Protein AF-A0A239AAL6-F1 (afdb_monomer)

Radius of gyration: 24.99 Å; Cα contacts (8 Å, |Δi|>4): 46; chains: 1; bounding box: 67×33×63 Å

Organism: NCBI:txid1411120

Sequence (116 aa):
MQTATTKATTATVAQHLPAYTGPLGRFLQRQEEVKQAAQQAETLRAMRANIMAVMNDAYLFSEVELLRANDSVYQCECVAQLQRWFRNVYRVYQEREASLRMGFADGSYVHIPVQA

Solvent-accessible surface area (backbone atoms only — not comparable to full-atom values): 6952 Å² total; per-residue (Å²): 138,83,84,78,77,74,73,67,63,60,61,60,50,62,75,61,42,91,77,41,85,50,76,67,34,56,50,52,50,52,51,50,52,52,50,51,52,51,52,50,53,50,50,51,51,53,52,44,51,54,43,50,59,66,49,65,40,70,93,80,32,53,70,70,56,43,55,59,46,48,61,56,52,71,68,54,90,45,66,72,59,51,52,51,50,38,54,51,52,52,50,51,50,54,54,49,53,51,51,50,54,49,23,60,74,72,70,70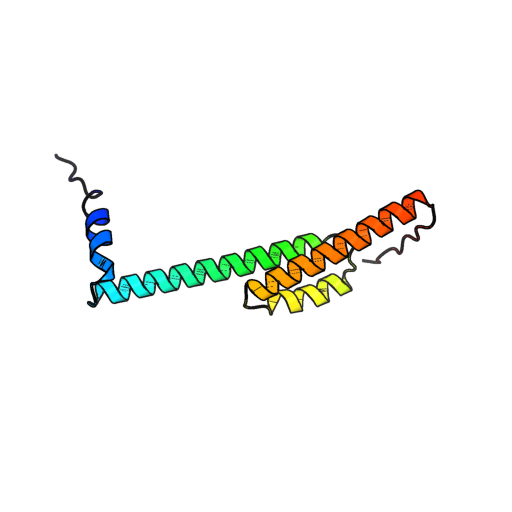,60,76,86,75,81,78,82,129

Foldseek 3Di:
DDDPDPPPVVVVVVVVLVPDPDPVNVVVVVVVVVVVVVVLVVLLVVLLVLLLVLQPPVQQHAPVRSVVVNVVSVPDSDPVVSVVSSVVSVVSSVVSVVVQVVCVVVVNDDPPDRDD

Nearest PDB structures (foldseek):
  4kjm-assembly1_B  TM=8.200E-01  e=5.139E+00  Staphylococcus aureus subsp. aureus MW2
  6gv5-assembly1_A  TM=7.314E-01  e=5.783E+00  Staphylococcus epidermidis
  2l3l-assembly1_A  TM=2.954E-01  e=6.903E+00  Homo sapiens

Mean predicted aligned error: 11.96 Å

pLDDT: mean 80.34, std 17.47, range [38.59, 96.88]

Secondary structure (DSSP, 8-state):
-----TTHHHHHHHHHGGG--SHHHHHHHHHHHHHHHHHHHHHHHHHHHHHHHHHT-TTTS-HHHHHHHHHHHHH--SHHHHHHHHHHHHHHHHHHHHHHHHHHHTT---------

Structure (mmCIF, N/CA/C/O backbone):
data_AF-A0A239AAL6-F1
#
_entry.id   AF-A0A239AAL6-F1
#
loop_
_atom_site.group_PDB
_atom_site.id
_atom_site.type_symbol
_atom_site.label_atom_id
_atom_site.label_alt_id
_atom_site.label_comp_id
_atom_site.label_asym_id
_atom_site.label_entity_id
_atom_site.label_seq_id
_atom_site.pdbx_PDB_ins_code
_atom_site.Cartn_x
_atom_site.Cartn_y
_atom_site.Cartn_z
_atom_site.occupancy
_atom_site.B_iso_or_equiv
_atom_site.auth_seq_id
_atom_site.auth_comp_id
_atom_site.auth_asym_id
_atom_site.auth_atom_id
_atom_site.pdbx_PDB_model_num
ATOM 1 N N . MET A 1 1 ? -47.668 23.084 24.135 1.00 40.66 1 MET A N 1
ATOM 2 C CA . MET A 1 1 ? -46.803 21.885 24.097 1.00 40.66 1 MET A CA 1
ATOM 3 C C . MET A 1 1 ? -45.355 22.348 24.057 1.00 40.66 1 MET A C 1
ATOM 5 O O . MET A 1 1 ? -44.945 22.909 23.052 1.00 40.66 1 MET A O 1
ATOM 9 N N . GLN A 1 2 ? -44.626 22.231 25.170 1.00 38.59 2 GLN A N 1
ATOM 10 C CA . GLN A 1 2 ? -43.213 22.611 25.267 1.00 38.59 2 GLN A CA 1
ATOM 11 C C . GLN A 1 2 ? -42.340 21.435 24.814 1.00 38.59 2 GLN A C 1
ATOM 13 O O . GLN A 1 2 ? -42.455 20.330 25.339 1.00 38.59 2 GLN A O 1
ATOM 18 N N . THR A 1 3 ? -41.478 21.673 23.831 1.00 43.41 3 THR A N 1
ATOM 19 C CA . THR A 1 3 ? -40.429 20.747 23.399 1.00 43.41 3 THR A CA 1
ATOM 20 C C . THR A 1 3 ? -39.346 20.692 24.472 1.00 43.41 3 THR A C 1
ATOM 22 O O . THR A 1 3 ? -38.544 21.617 24.593 1.00 43.41 3 THR A O 1
ATOM 25 N N . ALA A 1 4 ? -39.344 19.628 25.275 1.00 47.38 4 ALA A N 1
ATOM 26 C CA . ALA A 1 4 ? -38.336 19.407 26.302 1.00 47.38 4 ALA A CA 1
ATOM 27 C C . ALA A 1 4 ? -36.956 19.180 25.662 1.00 47.38 4 ALA A C 1
ATOM 29 O O . ALA A 1 4 ? -36.707 18.204 24.954 1.00 47.38 4 ALA A O 1
ATOM 30 N N . THR A 1 5 ? -36.069 20.128 25.934 1.00 48.38 5 THR A N 1
ATOM 31 C CA . THR A 1 5 ? -34.666 20.245 25.544 1.00 48.38 5 THR A CA 1
ATOM 32 C C . THR A 1 5 ? -33.852 19.004 25.939 1.00 48.38 5 THR A C 1
ATOM 34 O O . THR A 1 5 ? -33.247 18.948 27.001 1.00 48.38 5 THR A O 1
ATOM 37 N N . THR A 1 6 ? -33.802 17.991 25.074 1.00 52.28 6 THR A N 1
ATOM 38 C CA . THR A 1 6 ? -33.104 16.708 25.323 1.00 52.28 6 THR A CA 1
ATOM 39 C C . THR A 1 6 ? -31.620 16.717 24.930 1.00 52.28 6 THR A C 1
ATOM 41 O O . THR A 1 6 ? -30.948 15.696 25.024 1.00 52.28 6 THR A O 1
ATOM 44 N N . LYS A 1 7 ? -31.083 17.860 24.476 1.00 47.66 7 LYS A N 1
ATOM 45 C CA . LYS A 1 7 ? -29.674 17.994 24.056 1.00 47.66 7 LYS A CA 1
ATOM 46 C C . LYS A 1 7 ? -28.718 18.422 25.173 1.00 47.66 7 LYS A C 1
ATOM 48 O O . LYS A 1 7 ? -27.518 18.223 25.036 1.00 47.66 7 LYS A O 1
ATOM 53 N N . ALA A 1 8 ? -29.223 19.013 26.256 1.00 42.44 8 ALA A N 1
ATOM 54 C CA . ALA A 1 8 ? -28.369 19.573 27.305 1.00 42.44 8 ALA A CA 1
ATOM 55 C C . ALA A 1 8 ? -27.915 18.529 28.340 1.00 42.44 8 ALA A C 1
ATOM 57 O O . ALA A 1 8 ? -26.876 18.711 28.960 1.00 42.44 8 ALA A O 1
ATOM 58 N N . THR A 1 9 ? -28.645 17.423 28.506 1.00 49.31 9 THR A N 1
ATOM 59 C CA . THR A 1 9 ? -28.363 16.416 29.544 1.00 49.31 9 THR A CA 1
ATOM 60 C C . THR A 1 9 ? -27.351 15.349 29.122 1.00 49.31 9 THR A C 1
ATOM 62 O O . THR A 1 9 ? -26.719 14.740 29.977 1.00 49.31 9 THR A O 1
ATOM 65 N N . THR A 1 10 ? -27.140 15.118 27.825 1.00 49.56 10 THR A N 1
ATOM 66 C CA . THR A 1 10 ? -26.154 14.137 27.333 1.00 49.56 10 THR A CA 1
ATOM 67 C C . THR A 1 10 ? -24.711 14.628 27.464 1.00 49.56 10 THR A C 1
ATOM 69 O O . THR A 1 10 ? -23.823 13.832 27.765 1.00 49.56 10 THR A O 1
ATOM 72 N N . ALA A 1 11 ? -24.468 15.931 27.301 1.00 50.22 11 ALA A N 1
ATOM 73 C CA . ALA A 1 11 ? -23.128 16.514 27.395 1.00 50.22 11 ALA A CA 1
ATOM 74 C C . ALA A 1 11 ? -22.588 16.548 28.839 1.00 50.22 11 ALA A C 1
ATOM 76 O O . ALA A 1 11 ? -21.411 16.271 29.063 1.00 50.22 11 ALA A O 1
ATOM 77 N N . THR A 1 12 ? -23.445 16.818 29.829 1.00 50.91 12 THR A N 1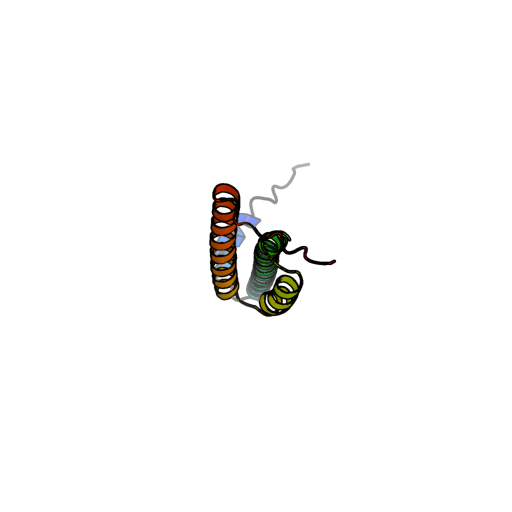
ATOM 78 C CA . THR A 1 12 ? -23.060 16.875 31.252 1.00 50.91 12 THR A CA 1
ATOM 79 C C . THR A 1 12 ? -22.838 15.489 31.856 1.00 50.91 12 THR A C 1
ATOM 81 O O . THR A 1 12 ? -21.979 15.321 32.716 1.00 50.91 12 THR A O 1
ATOM 84 N N . VAL A 1 13 ? -23.554 14.464 31.378 1.00 50.03 13 VAL A N 1
ATOM 85 C CA . VAL A 1 13 ? -23.334 13.073 31.813 1.00 50.03 13 VAL A CA 1
ATOM 86 C C . VAL A 1 13 ? -22.017 12.524 31.248 1.00 50.03 13 VAL A C 1
ATOM 88 O O . VAL A 1 13 ? -21.283 11.843 31.964 1.00 50.03 13 VAL A O 1
ATOM 91 N N . ALA A 1 14 ? -21.658 12.885 30.010 1.00 53.34 14 ALA A N 1
ATOM 92 C CA . ALA A 1 14 ? -20.382 12.513 29.390 1.00 53.34 14 ALA A CA 1
ATOM 93 C C . ALA A 1 14 ? -19.152 13.020 30.170 1.00 53.34 14 ALA A C 1
ATOM 95 O O . ALA A 1 14 ? -18.134 12.334 30.209 1.00 53.34 14 ALA A O 1
ATOM 96 N N . GLN A 1 15 ? -19.255 14.172 30.844 1.00 56.50 15 GLN A N 1
ATOM 97 C CA . GLN A 1 15 ? -18.165 14.741 31.648 1.00 56.50 15 GLN A CA 1
ATOM 98 C C . GLN A 1 15 ? -17.913 14.007 32.982 1.00 56.50 15 GLN A C 1
ATOM 100 O O . GLN A 1 15 ? -16.800 14.075 33.497 1.00 56.50 15 GLN A O 1
ATOM 105 N N . HIS A 1 16 ? -18.891 13.268 33.524 1.00 52.91 16 HIS A N 1
ATOM 106 C CA . HIS A 1 16 ? -18.759 12.517 34.790 1.00 52.91 16 HIS A CA 1
ATOM 107 C C . HIS A 1 16 ? -18.628 10.992 34.615 1.00 52.91 16 HIS A C 1
ATOM 109 O O . HIS A 1 16 ? -18.385 10.264 35.576 1.00 52.91 16 HIS A O 1
ATOM 115 N N . LEU A 1 17 ? -18.736 10.503 33.381 1.00 52.94 17 LEU A N 1
ATOM 116 C CA . LEU A 1 17 ? -18.619 9.093 33.017 1.00 52.94 17 LEU A CA 1
ATOM 117 C C . LEU A 1 17 ? -17.227 8.429 33.153 1.00 52.94 17 LEU A C 1
ATOM 119 O O . LEU A 1 17 ? -17.221 7.216 33.378 1.00 52.94 17 LEU A O 1
ATOM 123 N N . PRO A 1 18 ? -16.065 9.121 33.085 1.00 54.75 18 PRO A N 1
ATOM 124 C CA . PRO A 1 18 ? -14.771 8.430 33.130 1.00 54.75 18 PRO A CA 1
ATOM 125 C C . PRO A 1 18 ? -14.441 7.767 34.481 1.00 54.75 18 PRO A C 1
ATOM 127 O O . PRO A 1 18 ? -13.525 6.955 34.544 1.00 54.75 18 PRO A O 1
ATOM 130 N N . ALA A 1 19 ? -15.190 8.064 35.551 1.00 56.72 19 ALA A N 1
ATOM 131 C CA . ALA A 1 19 ? -15.019 7.454 36.875 1.00 56.72 19 ALA A CA 1
ATOM 132 C C . ALA A 1 19 ? -16.104 6.413 37.231 1.00 56.72 19 ALA A C 1
ATOM 134 O O . ALA A 1 19 ? -16.075 5.832 38.317 1.00 56.72 19 ALA A O 1
ATOM 135 N N . TYR A 1 20 ? -17.083 6.174 36.350 1.00 59.16 20 TYR A N 1
ATOM 136 C CA . TYR A 1 20 ? -18.207 5.287 36.643 1.00 59.16 20 TYR A CA 1
ATOM 137 C C . TYR A 1 20 ? -17.878 3.833 36.272 1.00 59.16 20 TYR A C 1
ATOM 139 O O . TYR A 1 20 ? -17.870 3.457 35.105 1.00 59.16 20 TYR A O 1
ATOM 147 N N . THR A 1 21 ? -17.649 2.983 37.274 1.00 63.84 21 THR A N 1
ATOM 148 C CA . THR A 1 21 ? -17.274 1.561 37.112 1.00 63.84 21 THR A CA 1
ATOM 149 C C . THR A 1 21 ? -18.465 0.599 36.970 1.00 63.84 21 THR A C 1
ATOM 151 O O . THR A 1 21 ? -18.280 -0.619 36.892 1.00 63.84 21 THR A O 1
ATOM 154 N N . GLY A 1 22 ? -19.697 1.120 36.926 1.00 78.06 22 GLY A N 1
ATOM 155 C CA . GLY A 1 22 ? -20.922 0.326 36.806 1.00 78.06 22 GLY A CA 1
ATOM 156 C C . GLY A 1 22 ? -21.169 -0.270 35.405 1.00 78.06 22 GLY A C 1
ATOM 157 O O . GLY A 1 22 ? -20.375 -0.071 34.480 1.00 78.06 22 GLY A O 1
ATOM 158 N N . PRO A 1 23 ? -22.298 -0.980 35.202 1.00 80.38 23 PRO A N 1
ATOM 159 C CA . PRO A 1 23 ? -22.627 -1.657 33.940 1.00 80.38 23 PRO A CA 1
ATOM 160 C C . PRO A 1 23 ? -22.611 -0.734 32.712 1.00 80.38 23 PRO A C 1
ATOM 162 O O . PRO A 1 23 ? -22.148 -1.133 31.645 1.00 80.38 23 PRO A O 1
ATOM 165 N N . LEU A 1 24 ? -23.055 0.518 32.880 1.00 77.50 24 LEU A N 1
ATOM 166 C CA . LEU A 1 24 ? -23.041 1.539 31.82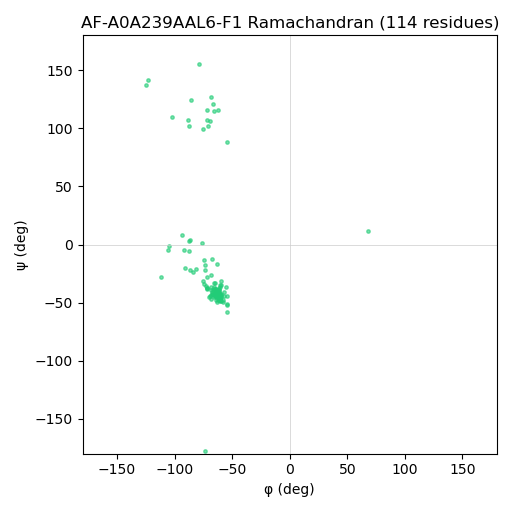9 1.00 77.50 24 LEU A CA 1
ATOM 167 C C . LEU A 1 24 ? -21.617 1.990 31.461 1.00 77.50 24 LEU A C 1
ATOM 169 O O . LEU A 1 24 ? -21.333 2.197 30.286 1.00 77.50 24 LEU A O 1
ATOM 173 N N . GLY A 1 25 ? -20.707 2.083 32.435 1.00 76.31 25 GLY A N 1
ATOM 174 C CA . GLY A 1 25 ? -19.302 2.418 32.184 1.00 76.31 25 GLY A CA 1
ATOM 175 C C . GLY A 1 25 ? -18.597 1.337 31.368 1.00 76.31 25 GLY A C 1
ATOM 176 O O . GLY A 1 25 ? -17.956 1.636 30.367 1.00 76.31 25 GLY A O 1
ATOM 177 N N . ARG A 1 26 ? -18.821 0.059 31.711 1.00 79.50 26 ARG A N 1
ATOM 178 C CA . ARG A 1 26 ? -18.319 -1.085 30.925 1.00 79.50 26 ARG A CA 1
ATOM 179 C C . ARG A 1 26 ? -18.886 -1.115 29.505 1.00 79.50 26 ARG A C 1
ATOM 181 O O . ARG A 1 26 ? -18.177 -1.484 28.575 1.00 79.50 26 ARG A O 1
ATOM 188 N N . PHE A 1 27 ? -20.159 -0.755 29.335 1.00 81.31 27 PHE A N 1
ATOM 189 C CA . PHE A 1 27 ? -20.780 -0.660 28.015 1.00 81.31 27 PHE A CA 1
ATOM 190 C C . PHE A 1 27 ? -20.127 0.435 27.163 1.00 81.31 27 PHE A C 1
ATOM 192 O O . PHE A 1 27 ? -19.750 0.170 26.026 1.00 81.31 27 PHE A O 1
ATOM 199 N N . LEU A 1 28 ? -19.941 1.634 27.721 1.00 82.94 28 LEU A N 1
ATOM 200 C CA . LEU A 1 28 ? -19.310 2.751 27.017 1.00 82.94 28 LEU A CA 1
ATOM 201 C C . LEU A 1 28 ? -17.836 2.478 26.705 1.00 82.94 28 LEU A C 1
ATOM 203 O O . LEU A 1 28 ? -17.393 2.787 25.605 1.00 82.94 28 LEU A O 1
ATOM 207 N N . GLN A 1 29 ? -17.107 1.827 27.615 1.00 82.06 29 GLN A N 1
ATOM 208 C CA . GLN A 1 29 ? -15.734 1.388 27.368 1.00 82.06 29 GLN A CA 1
ATOM 209 C C . GLN A 1 29 ? -15.662 0.399 26.196 1.00 82.06 29 GLN A C 1
ATOM 211 O O . GLN A 1 29 ? -14.885 0.617 25.274 1.00 82.06 29 GLN A O 1
ATOM 216 N N . ARG A 1 30 ? -16.526 -0.628 26.159 1.00 84.25 30 ARG A N 1
ATOM 217 C CA . ARG A 1 30 ? -16.601 -1.541 25.001 1.00 84.25 30 ARG A CA 1
ATOM 218 C C . ARG A 1 30 ? -16.993 -0.819 23.719 1.00 84.25 30 ARG A C 1
ATOM 220 O O . ARG A 1 30 ? -16.489 -1.146 22.651 1.00 84.25 30 ARG A O 1
ATOM 227 N N . GLN A 1 31 ? -17.917 0.137 23.800 1.00 85.38 31 GLN A N 1
ATOM 228 C CA . GLN A 1 31 ? -18.327 0.916 22.636 1.00 85.38 31 GLN A CA 1
ATOM 229 C C . GLN A 1 31 ? -17.151 1.734 22.083 1.00 85.38 31 GLN A C 1
ATOM 231 O O . GLN A 1 31 ? -16.989 1.821 20.868 1.00 85.38 31 GLN A O 1
ATOM 236 N N . GLU A 1 32 ? -16.326 2.297 22.963 1.00 83.62 32 GLU A N 1
ATOM 237 C CA . GLU A 1 32 ? -15.120 3.032 22.597 1.00 83.62 32 GLU A CA 1
ATOM 238 C C . GLU A 1 32 ? -14.038 2.107 22.021 1.00 83.62 32 GLU A C 1
ATOM 240 O O . GLU A 1 32 ? -13.494 2.399 20.961 1.00 83.62 32 GLU A O 1
ATOM 245 N N . GLU A 1 33 ? -13.801 0.942 22.628 1.00 86.38 33 GLU A N 1
ATOM 246 C CA . GLU A 1 33 ? -12.887 -0.087 22.106 1.00 86.38 33 GLU A CA 1
ATOM 247 C C . GLU A 1 33 ? -13.284 -0.537 20.691 1.00 86.38 33 GLU A C 1
ATOM 249 O O . GLU A 1 33 ? -12.439 -0.614 19.799 1.00 86.38 33 GLU A O 1
ATOM 254 N N . VAL A 1 34 ? -14.579 -0.771 20.446 1.00 87.75 34 VAL A N 1
ATOM 255 C CA . VAL A 1 34 ? -15.093 -1.145 19.118 1.00 87.75 34 VAL A CA 1
ATOM 256 C C . VAL A 1 34 ? -14.901 -0.016 18.106 1.00 87.75 34 VAL A C 1
ATOM 258 O O . VAL A 1 34 ? -14.499 -0.277 16.971 1.00 87.75 34 VAL A O 1
ATOM 261 N N . LYS A 1 35 ? -15.152 1.241 18.494 1.00 87.00 35 LYS A N 1
ATOM 262 C CA . LYS A 1 35 ? -14.907 2.401 17.622 1.00 87.00 35 LYS A CA 1
ATOM 263 C C . LYS A 1 35 ? -13.430 2.532 17.268 1.00 87.00 35 LYS A C 1
ATOM 265 O O . LYS A 1 35 ? -13.105 2.719 16.098 1.00 87.00 35 LYS A O 1
ATOM 270 N N . GLN A 1 36 ? -12.546 2.394 18.252 1.00 85.69 36 GLN A N 1
ATOM 271 C CA . GLN A 1 36 ? -11.104 2.466 18.037 1.00 85.69 36 GLN A CA 1
ATOM 272 C C . GLN A 1 36 ? -10.617 1.332 17.133 1.00 85.69 36 GLN A C 1
ATOM 274 O O . GLN A 1 36 ? -9.864 1.588 16.196 1.00 85.69 36 GLN A O 1
ATOM 279 N N . ALA A 1 37 ? -11.097 0.104 17.339 1.00 86.25 37 ALA A N 1
ATOM 280 C CA . ALA A 1 37 ? -10.778 -1.027 16.472 1.00 86.25 37 ALA A CA 1
ATOM 281 C C . ALA A 1 37 ? -11.252 -0.798 15.025 1.00 86.25 37 ALA A C 1
ATOM 283 O O . ALA A 1 37 ? -10.503 -1.049 14.079 1.00 86.25 37 ALA A O 1
ATOM 284 N N . ALA A 1 38 ? -12.465 -0.264 14.838 1.00 89.31 38 ALA A N 1
ATOM 285 C CA . ALA A 1 38 ? -12.988 0.075 13.516 1.00 89.31 38 ALA A CA 1
ATOM 286 C C . ALA A 1 38 ? -12.138 1.156 12.825 1.00 89.31 38 ALA A C 1
ATOM 288 O O . ALA A 1 38 ? -11.758 0.995 11.665 1.00 89.31 38 ALA A O 1
ATOM 289 N N . GLN A 1 39 ? -11.774 2.214 13.554 1.00 89.38 39 GLN A N 1
ATOM 290 C CA . GLN A 1 39 ? -10.944 3.299 13.034 1.00 89.38 39 GLN A CA 1
ATOM 291 C C . GLN A 1 39 ? -9.526 2.823 12.682 1.00 89.38 39 GLN A C 1
ATOM 293 O O . GLN A 1 39 ? -8.964 3.229 11.662 1.00 89.38 39 GLN A O 1
ATOM 298 N N . GLN A 1 40 ? -8.944 1.928 13.483 1.00 88.44 40 GLN A N 1
ATOM 299 C CA . GLN A 1 40 ? -7.651 1.310 13.180 1.00 88.44 40 GLN A CA 1
ATOM 300 C C . GLN A 1 40 ? -7.720 0.448 11.914 1.00 88.44 40 GLN A C 1
ATOM 302 O O . GLN A 1 40 ? -6.861 0.580 11.041 1.00 88.44 40 GLN A O 1
ATOM 307 N N . ALA A 1 41 ? -8.757 -0.381 11.767 1.00 90.19 41 ALA A N 1
ATOM 308 C CA . ALA A 1 41 ? -8.955 -1.199 10.573 1.00 90.19 41 ALA A CA 1
ATOM 309 C C . ALA A 1 41 ? -9.134 -0.344 9.306 1.00 90.19 41 ALA A C 1
ATOM 311 O O . ALA A 1 41 ? -8.556 -0.651 8.259 1.00 90.19 41 ALA A O 1
ATOM 312 N N . GLU A 1 42 ? -9.886 0.755 9.402 1.00 92.88 42 GLU A N 1
ATOM 313 C CA . GLU A 1 42 ? -10.054 1.715 8.309 1.00 92.88 42 GLU A CA 1
ATOM 314 C C . GLU A 1 42 ? -8.732 2.402 7.947 1.00 92.88 42 GLU A C 1
ATOM 316 O O . GLU A 1 42 ? -8.377 2.481 6.770 1.00 92.88 42 GLU A O 1
ATOM 321 N N . THR A 1 43 ? -7.948 2.803 8.951 1.00 92.88 43 THR A N 1
ATOM 322 C CA . THR A 1 43 ? -6.625 3.411 8.749 1.00 92.88 43 THR A CA 1
ATOM 323 C C . THR A 1 43 ? -5.676 2.457 8.022 1.00 92.88 43 THR A C 1
ATOM 325 O O . THR A 1 43 ? -5.029 2.850 7.051 1.00 92.88 43 THR A O 1
ATOM 328 N N . LEU A 1 44 ? -5.615 1.187 8.439 1.00 94.94 44 LEU A N 1
ATOM 329 C CA . LEU A 1 44 ? -4.798 0.170 7.769 1.00 94.94 44 LEU A CA 1
ATOM 330 C C . LEU A 1 44 ? -5.245 -0.034 6.318 1.00 94.94 44 LEU A C 1
ATOM 332 O O . LEU A 1 44 ? -4.406 -0.077 5.419 1.00 94.94 44 LEU A O 1
ATOM 336 N N . ARG A 1 45 ? -6.558 -0.114 6.066 1.00 95.06 45 ARG A N 1
ATOM 337 C CA . ARG A 1 45 ? -7.104 -0.241 4.707 1.00 95.06 45 ARG A CA 1
ATOM 338 C C . ARG A 1 45 ? -6.703 0.947 3.829 1.00 95.06 45 ARG A C 1
ATOM 340 O O . ARG A 1 45 ? -6.215 0.727 2.723 1.00 95.06 45 ARG A O 1
ATOM 347 N N . ALA A 1 46 ? -6.871 2.174 4.318 1.00 95.06 46 ALA A N 1
ATOM 348 C CA . ALA A 1 46 ? -6.519 3.385 3.581 1.00 95.06 46 ALA A CA 1
ATOM 349 C C . ALA A 1 46 ? -5.016 3.443 3.260 1.00 95.06 46 ALA A C 1
ATOM 351 O O . ALA A 1 46 ? -4.623 3.749 2.138 1.00 95.06 46 ALA A O 1
ATOM 352 N N . MET A 1 47 ? -4.162 3.078 4.219 1.00 95.44 47 MET A N 1
ATOM 353 C CA . MET A 1 47 ? -2.715 3.047 4.007 1.00 95.44 47 MET A CA 1
ATOM 354 C C . MET A 1 47 ? -2.278 2.007 2.975 1.00 95.44 47 MET A C 1
ATOM 356 O O . MET A 1 47 ? -1.436 2.312 2.132 1.00 95.44 47 MET A O 1
ATOM 360 N N . ARG A 1 48 ? -2.855 0.799 3.015 1.00 96.44 48 ARG A N 1
ATOM 361 C CA . ARG A 1 48 ? -2.598 -0.236 2.002 1.00 96.44 48 ARG A CA 1
ATOM 362 C C . ARG A 1 48 ? -3.003 0.253 0.613 1.00 96.44 48 ARG A C 1
ATOM 364 O O . ARG A 1 48 ? -2.212 0.142 -0.317 1.00 96.44 48 ARG A O 1
ATOM 371 N N . ALA A 1 49 ? -4.181 0.868 0.495 1.00 95.06 49 ALA A N 1
ATOM 372 C CA . ALA A 1 49 ? -4.653 1.436 -0.765 1.00 95.06 49 ALA A CA 1
ATOM 373 C C . ALA A 1 49 ? -3.701 2.514 -1.310 1.00 95.06 49 ALA A C 1
ATOM 375 O O . ALA A 1 49 ? -3.369 2.483 -2.490 1.00 95.06 49 ALA A O 1
ATOM 376 N N . ASN A 1 50 ? -3.193 3.408 -0.455 1.00 95.12 50 ASN A N 1
ATOM 377 C CA . ASN A 1 50 ? -2.231 4.437 -0.866 1.00 95.12 50 ASN A CA 1
ATOM 378 C C . ASN A 1 50 ? -0.916 3.847 -1.392 1.00 95.12 50 ASN A C 1
ATOM 380 O O . ASN A 1 50 ? -0.378 4.344 -2.376 1.00 95.12 50 ASN A O 1
ATOM 384 N N . ILE A 1 51 ? -0.393 2.791 -0.757 1.00 95.62 51 ILE A N 1
ATOM 385 C CA . ILE A 1 51 ? 0.821 2.108 -1.231 1.00 95.62 51 ILE A CA 1
ATOM 386 C C . ILE A 1 51 ? 0.570 1.490 -2.608 1.00 95.62 51 ILE A C 1
ATOM 388 O O . ILE A 1 51 ? 1.339 1.727 -3.538 1.00 95.62 51 ILE A O 1
ATOM 392 N N . MET A 1 52 ? -0.527 0.741 -2.750 1.00 95.31 52 MET A N 1
ATOM 393 C CA . MET A 1 52 ? -0.858 0.075 -4.009 1.00 95.31 52 MET A CA 1
ATOM 394 C C . MET A 1 52 ? -1.159 1.072 -5.130 1.00 95.31 52 MET A C 1
ATOM 396 O O . MET A 1 52 ? -0.801 0.809 -6.270 1.00 95.31 52 MET A O 1
ATOM 400 N N . ALA A 1 53 ? -1.743 2.234 -4.822 1.00 94.12 53 ALA A N 1
ATOM 401 C CA . ALA A 1 53 ? -1.988 3.288 -5.802 1.00 94.12 53 ALA A CA 1
ATOM 402 C C . ALA A 1 53 ? -0.690 3.818 -6.432 1.00 94.12 53 ALA A C 1
ATOM 404 O O . ALA A 1 53 ? -0.657 4.035 -7.638 1.00 94.12 53 ALA A O 1
ATOM 405 N N . VAL A 1 54 ? 0.385 3.972 -5.646 1.00 93.69 54 VAL A N 1
ATOM 406 C CA . VAL A 1 54 ? 1.706 4.369 -6.173 1.00 93.69 54 VAL A CA 1
ATOM 407 C C . VAL A 1 54 ? 2.306 3.262 -7.038 1.00 93.69 54 VAL A C 1
ATOM 409 O O . VAL A 1 54 ? 2.902 3.540 -8.073 1.00 93.69 54 VAL A O 1
ATOM 412 N N . MET A 1 55 ? 2.142 2.002 -6.632 1.00 93.50 55 MET A N 1
ATOM 413 C CA . MET A 1 55 ? 2.677 0.859 -7.378 1.00 93.50 55 MET A CA 1
ATOM 414 C C . MET A 1 55 ? 1.893 0.524 -8.650 1.00 93.50 55 MET A C 1
ATOM 416 O O . MET A 1 55 ? 2.394 -0.227 -9.477 1.00 93.50 55 MET A O 1
ATOM 420 N N . ASN A 1 56 ? 0.689 1.073 -8.822 1.00 92.44 56 ASN A N 1
ATOM 421 C CA . ASN A 1 56 ? -0.152 0.82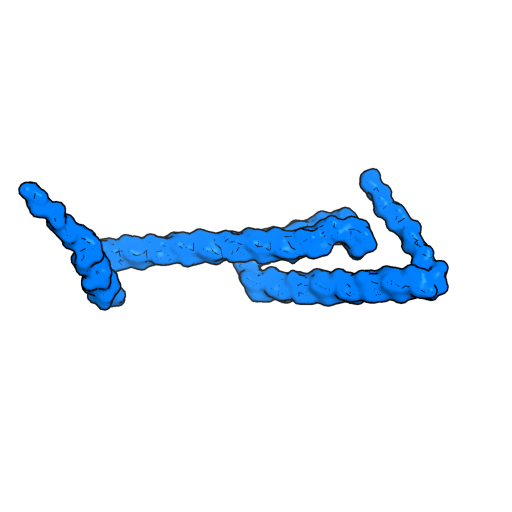4 -9.993 1.00 92.44 56 ASN A CA 1
ATOM 422 C C . ASN A 1 56 ? 0.311 1.590 -11.250 1.00 92.44 56 ASN A C 1
ATOM 424 O O . ASN A 1 56 ? -0.339 1.521 -12.291 1.00 92.44 56 ASN A O 1
ATOM 428 N N . ASP A 1 57 ? 1.408 2.345 -11.160 1.00 89.81 57 ASP A N 1
ATOM 429 C CA . ASP A 1 57 ? 2.049 2.959 -12.317 1.00 89.81 57 ASP A CA 1
ATOM 430 C C . ASP A 1 57 ? 2.826 1.907 -13.125 1.00 89.81 57 ASP A C 1
ATOM 432 O O . ASP A 1 57 ? 3.960 1.545 -12.795 1.00 89.81 57 ASP A O 1
ATOM 436 N N . ALA A 1 58 ? 2.203 1.434 -14.205 1.00 85.38 58 ALA A N 1
ATOM 437 C CA . ALA A 1 58 ? 2.747 0.407 -15.090 1.00 85.38 58 ALA A CA 1
ATOM 438 C C . ALA A 1 58 ? 4.040 0.820 -15.820 1.00 85.38 58 ALA A C 1
ATOM 440 O O . ALA A 1 58 ? 4.755 -0.043 -16.327 1.00 85.38 58 ALA A O 1
ATOM 441 N N . TYR A 1 59 ? 4.364 2.118 -15.884 1.00 84.94 59 TYR A N 1
ATOM 442 C CA . TYR A 1 59 ? 5.610 2.585 -16.501 1.00 84.94 59 TYR A CA 1
ATOM 443 C C . TYR A 1 59 ? 6.808 2.471 -15.560 1.00 84.94 59 TYR A C 1
ATOM 445 O O . TYR A 1 59 ? 7.954 2.451 -16.014 1.00 84.94 59 TYR A O 1
ATOM 453 N N . LEU A 1 60 ? 6.555 2.409 -14.251 1.00 88.56 60 LEU A N 1
ATOM 454 C CA . LEU A 1 60 ? 7.593 2.368 -13.227 1.00 88.56 60 LEU A CA 1
ATOM 455 C C . LEU A 1 60 ? 7.647 1.030 -12.504 1.00 88.56 60 LEU A C 1
ATOM 457 O O . LEU A 1 60 ? 8.722 0.659 -12.039 1.00 88.56 60 LEU A O 1
ATOM 461 N N . PHE A 1 61 ? 6.540 0.298 -12.411 1.00 91.62 61 PHE A N 1
ATOM 462 C CA . PHE A 1 61 ? 6.469 -0.996 -11.742 1.00 91.62 61 PHE A CA 1
ATOM 463 C C . PHE A 1 61 ? 5.923 -2.068 -12.677 1.00 91.62 61 PHE A C 1
ATOM 465 O O . PHE A 1 61 ? 4.949 -1.868 -13.396 1.00 91.62 61 PHE A O 1
ATOM 472 N N . SER A 1 62 ? 6.551 -3.239 -12.632 1.00 90.44 62 SER A N 1
ATOM 473 C CA . SER A 1 62 ? 6.049 -4.418 -13.335 1.00 90.44 62 SER A CA 1
ATOM 474 C C . SER A 1 62 ? 4.894 -5.070 -12.573 1.00 90.44 62 SER A C 1
ATOM 476 O O . SER A 1 62 ? 4.809 -4.996 -11.344 1.00 90.44 62 SER A O 1
ATOM 478 N N . GLU A 1 63 ? 4.043 -5.803 -13.287 1.00 89.25 63 GLU A N 1
ATOM 479 C CA . GLU A 1 63 ? 2.932 -6.544 -12.679 1.00 89.25 63 GLU A CA 1
ATOM 480 C C . GLU A 1 63 ? 3.414 -7.579 -11.647 1.00 89.25 63 GLU A C 1
ATOM 482 O O . GLU A 1 63 ? 2.809 -7.758 -10.591 1.00 89.25 63 GLU A O 1
ATOM 487 N N . VAL A 1 64 ? 4.569 -8.207 -11.889 1.00 90.12 64 VAL A N 1
ATOM 488 C CA . VAL A 1 64 ? 5.178 -9.160 -10.947 1.00 90.12 64 VAL A CA 1
ATOM 489 C C . VAL A 1 64 ? 5.576 -8.476 -9.635 1.00 90.12 64 VAL A C 1
ATOM 491 O O . VAL A 1 64 ? 5.420 -9.059 -8.560 1.00 90.12 64 VAL A O 1
ATOM 494 N N . GLU A 1 65 ? 6.088 -7.245 -9.696 1.00 90.94 65 GLU A N 1
ATOM 495 C CA . GLU A 1 65 ? 6.401 -6.455 -8.500 1.00 90.94 65 GLU A CA 1
ATOM 496 C C . GLU A 1 65 ? 5.132 -6.058 -7.749 1.00 90.94 65 GLU A C 1
ATOM 498 O O . GLU A 1 65 ? 5.094 -6.183 -6.522 1.00 90.94 65 GLU A O 1
ATOM 503 N N . LEU A 1 66 ? 4.090 -5.645 -8.477 1.00 91.75 66 LEU A N 1
ATOM 504 C CA . LEU A 1 66 ? 2.782 -5.324 -7.912 1.00 91.75 66 LEU A CA 1
ATOM 505 C C . LEU A 1 66 ? 2.199 -6.524 -7.155 1.00 91.75 66 LEU A C 1
ATOM 507 O O . LEU A 1 66 ? 1.808 -6.374 -6.000 1.00 91.75 66 LEU A O 1
ATOM 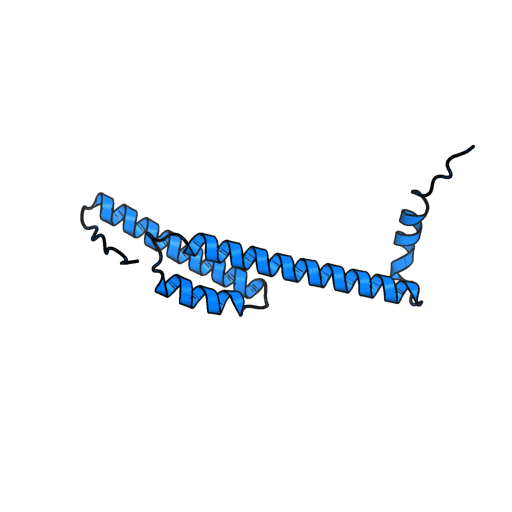511 N N . LEU A 1 67 ? 2.184 -7.713 -7.765 1.00 90.94 67 LEU A N 1
ATOM 512 C CA . LEU A 1 67 ? 1.648 -8.935 -7.156 1.00 90.94 67 LEU A CA 1
ATOM 513 C C . LEU A 1 67 ? 2.398 -9.309 -5.870 1.00 90.94 67 LEU A C 1
ATOM 515 O O . LEU A 1 67 ? 1.779 -9.534 -4.833 1.00 90.94 67 LEU A O 1
ATOM 519 N N . ARG A 1 68 ? 3.737 -9.296 -5.899 1.00 89.81 68 ARG A N 1
ATOM 520 C CA . ARG A 1 68 ? 4.562 -9.614 -4.716 1.00 89.81 68 ARG A CA 1
ATOM 521 C C . ARG A 1 68 ? 4.386 -8.601 -3.586 1.00 89.81 68 ARG A C 1
ATOM 523 O O . ARG A 1 68 ? 4.395 -8.967 -2.406 1.00 89.81 68 ARG A O 1
ATOM 530 N N . ALA A 1 69 ? 4.262 -7.324 -3.936 1.00 92.75 69 ALA A N 1
ATOM 531 C CA . ALA A 1 69 ? 4.047 -6.271 -2.958 1.00 92.75 69 ALA A CA 1
ATOM 532 C C . ALA A 1 69 ? 2.632 -6.314 -2.378 1.00 92.75 69 ALA A C 1
ATOM 534 O O . ALA A 1 69 ? 2.487 -6.081 -1.181 1.00 92.75 69 ALA A O 1
ATOM 535 N N . ASN A 1 70 ? 1.623 -6.664 -3.181 1.00 93.38 70 ASN A N 1
ATOM 536 C CA . ASN A 1 70 ? 0.237 -6.807 -2.742 1.00 93.38 70 ASN A CA 1
ATOM 537 C C . ASN A 1 70 ? 0.152 -7.772 -1.551 1.00 93.38 70 ASN A C 1
ATOM 539 O O . ASN A 1 70 ? -0.200 -7.350 -0.447 1.00 93.38 70 ASN A O 1
ATOM 543 N N . ASP A 1 71 ? 0.618 -9.010 -1.720 1.00 91.00 71 ASP A N 1
ATOM 544 C CA . ASP A 1 71 ? 0.593 -10.014 -0.649 1.00 91.00 71 ASP A CA 1
ATOM 545 C C . ASP A 1 71 ? 1.286 -9.513 0.629 1.00 91.00 71 ASP A C 1
ATOM 547 O O . ASP A 1 71 ? 0.747 -9.618 1.734 1.00 91.00 71 ASP A O 1
ATOM 551 N N . SER A 1 72 ? 2.456 -8.889 0.478 1.00 92.88 72 SER A N 1
ATOM 552 C CA . SER A 1 72 ? 3.251 -8.392 1.607 1.00 92.88 72 SER A CA 1
ATOM 553 C C . SER A 1 72 ? 2.581 -7.218 2.338 1.00 92.88 72 SER A C 1
ATOM 555 O O . SER A 1 72 ? 2.601 -7.152 3.567 1.00 92.88 72 SER A O 1
ATOM 557 N N . VAL A 1 73 ? 1.972 -6.285 1.601 1.00 95.00 73 VAL A N 1
ATOM 558 C CA . VAL A 1 73 ? 1.310 -5.088 2.142 1.00 95.00 73 VAL A CA 1
ATOM 559 C C . VAL A 1 73 ? 0.006 -5.456 2.856 1.00 95.00 73 VAL A C 1
ATOM 561 O O . VAL A 1 73 ? -0.300 -4.893 3.914 1.00 95.00 73 VAL A O 1
ATOM 564 N N . TYR A 1 74 ? -0.755 -6.421 2.332 1.00 93.06 74 TYR A N 1
ATOM 565 C CA . TYR A 1 74 ? -1.991 -6.879 2.971 1.00 93.06 74 TYR A CA 1
ATOM 566 C C . TYR A 1 74 ? -1.744 -7.702 4.241 1.00 93.06 74 TYR A C 1
ATOM 568 O O . TYR A 1 74 ? -2.562 -7.630 5.159 1.00 93.06 74 TYR A O 1
ATOM 576 N N . GLN A 1 75 ? -0.601 -8.386 4.348 1.00 92.50 75 GLN A N 1
ATOM 577 C CA . GLN A 1 75 ? -0.183 -9.093 5.566 1.00 92.50 75 GLN A CA 1
ATOM 578 C C . GLN A 1 75 ? 0.296 -8.163 6.697 1.00 92.50 75 GLN A C 1
ATOM 580 O O . GLN A 1 75 ? 0.352 -8.578 7.851 1.00 92.50 75 GLN A O 1
ATOM 585 N N . CYS A 1 76 ? 0.633 -6.898 6.419 1.00 92.00 76 CYS A N 1
ATOM 586 C CA . CYS A 1 76 ? 1.059 -5.963 7.464 1.00 92.00 76 CYS A CA 1
ATOM 587 C C . CYS A 1 76 ? -0.116 -5.531 8.353 1.00 92.00 76 CYS A C 1
ATOM 589 O O . CYS A 1 76 ? -1.005 -4.811 7.898 1.00 92.00 76 CYS A O 1
ATOM 591 N N . GLU A 1 77 ? -0.090 -5.882 9.638 1.00 92.25 77 GLU A N 1
ATOM 592 C CA . GLU A 1 77 ? -1.148 -5.543 10.608 1.00 92.25 77 GLU A CA 1
ATOM 593 C C . GLU A 1 77 ? -0.909 -4.226 11.361 1.00 92.25 77 GLU A C 1
ATOM 595 O O . GLU A 1 77 ? -1.772 -3.780 12.114 1.00 92.25 77 GLU A O 1
ATOM 600 N N . CYS A 1 78 ? 0.241 -3.567 11.166 1.00 92.25 78 CYS A N 1
ATOM 601 C CA . CYS A 1 78 ? 0.562 -2.339 11.890 1.00 92.25 78 CYS A CA 1
ATOM 602 C C . CYS A 1 78 ? 0.871 -1.137 10.986 1.00 92.25 78 CYS A C 1
ATOM 604 O O . CYS A 1 78 ? 1.569 -1.218 9.970 1.00 92.25 78 CYS A O 1
ATOM 606 N N . VAL A 1 79 ? 0.392 0.029 11.427 1.00 92.56 79 VAL A N 1
ATOM 607 C CA . VAL A 1 79 ? 0.548 1.323 10.744 1.00 92.56 79 VAL A CA 1
ATOM 608 C C . VAL A 1 79 ? 2.024 1.667 10.523 1.00 92.56 79 VAL A C 1
ATOM 610 O O . VAL A 1 79 ? 2.405 2.116 9.445 1.00 92.56 79 VAL A O 1
ATOM 613 N N . ALA A 1 80 ? 2.892 1.405 11.504 1.00 93.62 80 ALA A N 1
ATOM 614 C CA . ALA A 1 80 ? 4.312 1.739 11.409 1.00 93.62 80 ALA A CA 1
ATOM 615 C C . ALA A 1 80 ? 5.056 0.940 10.320 1.00 93.62 80 ALA A C 1
ATOM 617 O O . ALA A 1 80 ? 5.987 1.468 9.707 1.00 93.62 80 ALA A O 1
ATOM 618 N N . GLN A 1 81 ? 4.670 -0.317 10.067 1.00 94.31 81 GLN A N 1
ATOM 619 C CA . GLN A 1 81 ? 5.215 -1.112 8.959 1.00 94.31 81 GLN A CA 1
ATOM 620 C C . GLN A 1 81 ? 4.722 -0.570 7.618 1.00 94.31 81 GLN A C 1
ATOM 622 O O . GLN A 1 81 ? 5.538 -0.343 6.727 1.00 94.31 81 GLN A O 1
ATOM 627 N N . LEU A 1 82 ? 3.426 -0.261 7.505 1.00 95.44 82 LEU A N 1
ATOM 628 C CA . LEU A 1 82 ? 2.857 0.347 6.299 1.00 95.44 82 LEU A CA 1
ATOM 629 C C . LEU A 1 82 ? 3.497 1.709 5.982 1.00 95.44 82 LEU A C 1
ATOM 631 O O . LEU A 1 82 ? 3.776 2.006 4.827 1.00 95.44 82 LEU A O 1
ATOM 635 N N . GLN A 1 83 ? 3.834 2.520 6.989 1.00 95.56 83 GLN A N 1
ATOM 636 C CA . GLN A 1 83 ? 4.549 3.787 6.778 1.00 95.56 83 GLN A CA 1
ATOM 637 C C . GLN A 1 83 ? 5.970 3.576 6.233 1.00 95.56 83 GLN A C 1
ATOM 639 O O . GLN A 1 83 ? 6.456 4.375 5.432 1.00 95.56 83 GLN A O 1
ATOM 644 N N . ARG A 1 84 ? 6.670 2.516 6.666 1.00 96.00 84 ARG A N 1
ATOM 645 C CA . ARG A 1 84 ? 7.983 2.153 6.101 1.00 96.00 84 ARG A CA 1
ATOM 646 C C . ARG A 1 84 ? 7.844 1.662 4.666 1.00 96.00 84 ARG A C 1
ATOM 648 O O . ARG A 1 84 ? 8.611 2.111 3.823 1.00 96.00 84 ARG A O 1
ATOM 655 N N . TRP A 1 85 ? 6.848 0.820 4.395 1.00 95.81 85 TRP A N 1
ATOM 656 C CA . TRP A 1 85 ? 6.498 0.393 3.041 1.00 95.81 85 TRP A CA 1
ATOM 657 C C . TRP A 1 85 ? 6.254 1.586 2.127 1.00 95.81 85 TRP A C 1
ATOM 659 O O . TRP A 1 85 ? 6.921 1.708 1.106 1.00 95.81 85 TRP A O 1
ATOM 669 N N . PHE A 1 86 ? 5.389 2.512 2.539 1.00 96.25 86 PHE A N 1
ATOM 670 C CA . PHE A 1 86 ? 5.084 3.709 1.766 1.00 96.25 86 PHE A CA 1
ATOM 671 C C . PHE A 1 86 ? 6.337 4.540 1.472 1.00 96.25 86 PHE A C 1
ATOM 673 O O . PHE A 1 86 ? 6.583 4.883 0.321 1.00 96.25 86 PHE A O 1
ATOM 680 N N . ARG A 1 87 ? 7.186 4.806 2.477 1.00 96.81 87 ARG A N 1
ATOM 681 C CA . ARG A 1 87 ? 8.453 5.531 2.263 1.00 96.81 87 ARG A CA 1
ATOM 682 C C . ARG A 1 87 ? 9.384 4.822 1.281 1.00 96.81 87 ARG A C 1
ATOM 684 O O . ARG A 1 87 ? 9.990 5.485 0.447 1.00 96.81 87 ARG A O 1
ATOM 691 N N . ASN A 1 88 ? 9.505 3.501 1.381 1.00 96.25 88 ASN A N 1
ATOM 692 C CA . ASN A 1 88 ? 10.382 2.725 0.507 1.00 96.25 88 ASN A CA 1
ATOM 693 C C . ASN A 1 88 ? 9.864 2.703 -0.933 1.00 96.25 88 ASN A C 1
ATOM 695 O O . ASN A 1 88 ? 10.631 2.969 -1.852 1.00 96.25 88 ASN A O 1
ATOM 699 N N . VAL A 1 89 ? 8.568 2.444 -1.120 1.00 95.75 89 VAL A N 1
ATOM 700 C CA . VAL A 1 89 ? 7.915 2.465 -2.436 1.00 95.75 89 VAL A CA 1
ATOM 701 C C . VAL A 1 89 ? 8.034 3.848 -3.062 1.00 95.75 89 VAL A C 1
ATOM 703 O O . VAL A 1 89 ? 8.433 3.960 -4.214 1.00 95.75 89 VAL A O 1
ATOM 706 N N . TYR A 1 90 ? 7.781 4.905 -2.289 1.00 95.81 90 TYR A N 1
ATOM 707 C CA . TYR A 1 90 ? 7.904 6.275 -2.773 1.00 95.81 90 TYR A CA 1
ATOM 708 C C . TYR A 1 90 ? 9.345 6.636 -3.154 1.00 95.81 90 TYR A C 1
ATOM 710 O O . TYR A 1 90 ? 9.566 7.287 -4.170 1.00 95.81 90 TYR A O 1
ATOM 718 N N . ARG A 1 91 ? 10.344 6.181 -2.386 1.00 96.88 91 ARG A N 1
ATOM 719 C CA . ARG A 1 91 ? 11.756 6.366 -2.748 1.00 96.88 91 ARG A CA 1
ATOM 720 C C . ARG A 1 91 ? 12.079 5.692 -4.083 1.00 96.88 91 ARG A C 1
ATOM 722 O O . ARG A 1 91 ? 12.650 6.336 -4.953 1.00 96.88 91 ARG A O 1
ATOM 729 N N . VAL A 1 92 ? 11.682 4.429 -4.253 1.00 94.62 92 VAL A N 1
ATOM 730 C CA . VAL A 1 92 ? 11.912 3.679 -5.501 1.00 94.62 92 VAL A CA 1
ATOM 731 C C . VAL A 1 92 ? 11.190 4.332 -6.677 1.00 94.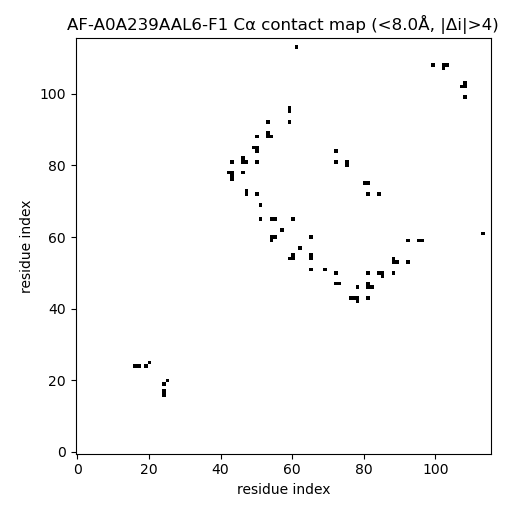62 92 VAL A C 1
ATOM 733 O O . VAL A 1 92 ? 11.776 4.459 -7.745 1.00 94.62 92 VAL A O 1
ATOM 736 N N . TYR A 1 93 ? 9.952 4.790 -6.476 1.00 94.38 93 TYR A N 1
ATOM 737 C CA . TYR A 1 93 ? 9.203 5.550 -7.477 1.00 94.38 93 TYR A CA 1
ATOM 738 C C . TYR A 1 93 ? 10.008 6.770 -7.950 1.00 94.38 93 TYR A C 1
ATOM 740 O O . TYR A 1 93 ? 10.236 6.924 -9.145 1.00 94.38 93 TYR A O 1
ATOM 748 N N . GLN A 1 94 ? 10.509 7.591 -7.019 1.00 95.00 94 GLN A N 1
ATOM 749 C CA . GLN A 1 94 ? 11.280 8.798 -7.343 1.00 95.00 94 GLN A CA 1
ATOM 750 C C . GLN A 1 94 ? 12.595 8.476 -8.064 1.00 95.00 94 GLN A C 1
ATOM 752 O O . GLN A 1 94 ? 12.950 9.150 -9.028 1.00 95.00 94 GLN A O 1
ATOM 757 N N . GLU A 1 95 ? 13.311 7.435 -7.628 1.00 93.38 95 GLU A N 1
ATOM 758 C CA . GLU A 1 95 ? 14.544 6.979 -8.280 1.00 93.38 95 GLU A CA 1
ATOM 759 C C . GLU A 1 95 ? 14.275 6.518 -9.720 1.00 93.38 95 GLU A C 1
ATOM 761 O O . GLU A 1 95 ? 14.957 6.960 -10.644 1.00 93.38 95 GLU A O 1
ATOM 766 N N . ARG A 1 96 ? 13.240 5.693 -9.934 1.00 92.44 96 ARG A N 1
ATOM 767 C CA . ARG A 1 96 ? 12.863 5.197 -11.267 1.00 92.44 96 ARG A CA 1
ATOM 768 C C . ARG A 1 96 ? 12.378 6.320 -12.177 1.00 92.44 96 ARG A C 1
ATOM 770 O O . ARG A 1 96 ? 12.796 6.382 -13.330 1.00 92.44 96 ARG A O 1
ATOM 777 N N . GLU A 1 97 ? 11.551 7.229 -11.666 1.00 91.81 97 GLU A N 1
ATOM 778 C CA . GLU A 1 97 ? 11.064 8.385 -12.420 1.00 91.81 97 GLU A CA 1
ATOM 779 C C . GLU A 1 9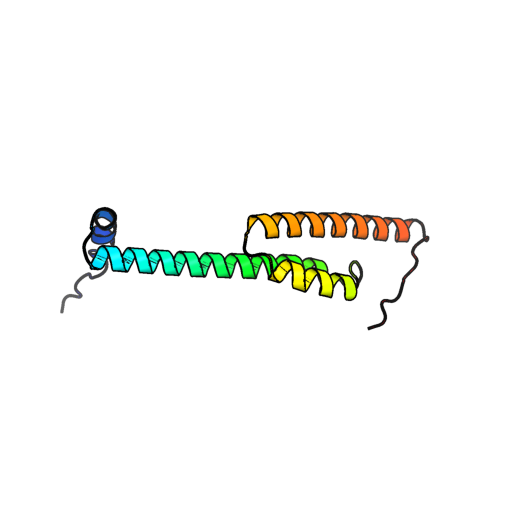7 ? 12.221 9.312 -12.830 1.00 91.81 97 GLU A C 1
ATOM 781 O O . GLU A 1 97 ? 12.288 9.760 -13.977 1.00 91.81 97 GLU A O 1
ATOM 786 N N . ALA A 1 98 ? 13.177 9.564 -11.931 1.00 89.88 98 ALA A N 1
ATOM 787 C CA . ALA A 1 98 ? 14.368 10.352 -12.238 1.00 89.88 98 ALA A CA 1
ATOM 788 C C . ALA A 1 98 ? 15.245 9.676 -13.305 1.00 89.88 98 ALA A C 1
ATOM 790 O O . ALA A 1 98 ? 15.680 10.339 -14.249 1.00 89.88 98 ALA A O 1
ATOM 791 N N . SER A 1 99 ? 15.470 8.363 -13.195 1.00 86.69 99 SER A N 1
ATOM 792 C CA . SER A 1 99 ? 16.202 7.588 -14.205 1.00 86.69 99 SER A CA 1
ATOM 793 C C . SER A 1 99 ? 15.510 7.608 -15.565 1.00 86.69 99 SER A C 1
ATOM 795 O O . SER A 1 99 ? 16.178 7.780 -16.582 1.00 86.69 99 SER A O 1
ATOM 797 N N . LEU A 1 100 ? 14.181 7.488 -15.594 1.00 85.44 100 LEU A N 1
ATOM 798 C CA . LEU A 1 100 ? 13.388 7.557 -16.819 1.00 85.44 100 LEU A CA 1
ATOM 799 C C . LEU A 1 100 ? 13.556 8.923 -17.500 1.00 85.44 100 LEU A C 1
ATOM 801 O O . LEU A 1 100 ? 13.857 8.990 -18.689 1.00 85.44 100 LEU A O 1
ATOM 805 N N . ARG A 1 101 ? 13.437 10.018 -16.736 1.00 86.56 101 ARG A N 1
ATOM 806 C CA . ARG A 1 101 ? 13.625 11.388 -17.245 1.00 86.56 101 ARG A CA 1
ATOM 807 C C . ARG A 1 101 ? 15.029 11.614 -17.811 1.00 86.56 101 ARG A C 1
ATOM 809 O O . ARG A 1 101 ? 15.151 12.219 -18.872 1.00 86.56 101 ARG A O 1
ATOM 816 N N . MET A 1 102 ? 16.069 11.117 -17.139 1.00 83.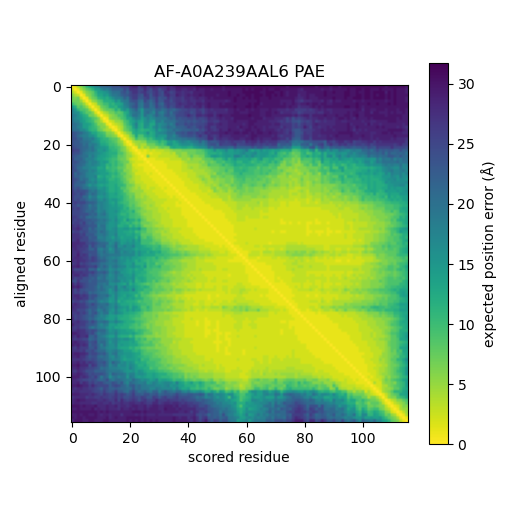44 102 MET A N 1
ATOM 817 C CA . MET A 1 102 ? 17.447 11.206 -17.642 1.00 83.44 102 MET A CA 1
ATOM 818 C C . MET A 1 102 ? 17.646 10.376 -18.916 1.00 83.44 102 MET A C 1
ATOM 820 O O . MET A 1 102 ? 18.175 10.889 -19.895 1.00 83.44 102 MET A O 1
ATOM 824 N N . GLY A 1 103 ? 17.140 9.139 -18.956 1.00 81.25 103 GLY A N 1
ATOM 825 C CA . GLY A 1 103 ? 17.211 8.294 -20.152 1.00 81.25 103 GLY A CA 1
ATOM 826 C C . GLY A 1 103 ? 16.504 8.903 -21.368 1.00 81.25 103 GLY A C 1
ATOM 827 O O . GLY A 1 103 ? 16.986 8.765 -22.492 1.00 81.25 103 GLY A O 1
ATOM 828 N N . PHE A 1 104 ? 15.396 9.622 -21.154 1.00 81.19 104 PHE A N 1
ATOM 829 C CA . PHE A 1 104 ? 14.741 10.399 -22.209 1.00 81.19 104 PHE A CA 1
ATOM 830 C C . PHE A 1 104 ? 15.591 11.578 -22.693 1.00 81.19 104 PHE A C 1
ATOM 832 O O . PHE A 1 104 ? 15.660 11.808 -23.898 1.00 81.19 104 PHE A O 1
ATOM 839 N N . ALA A 1 105 ? 16.236 12.313 -21.783 1.00 82.25 105 ALA A N 1
ATOM 840 C CA . ALA A 1 105 ? 17.083 13.452 -22.137 1.00 82.25 105 ALA A CA 1
ATOM 841 C C . ALA A 1 105 ? 18.340 13.030 -22.920 1.00 82.25 105 ALA A C 1
ATOM 843 O O . ALA A 1 105 ? 18.708 13.689 -23.890 1.00 82.25 105 ALA A O 1
ATOM 844 N N . ASP A 1 106 ? 18.947 11.905 -22.539 1.00 83.88 106 ASP A N 1
ATOM 845 C CA . ASP A 1 106 ? 20.180 11.393 -23.145 1.00 83.88 106 ASP A CA 1
ATOM 846 C C . ASP A 1 106 ? 19.927 10.506 -24.380 1.00 83.88 106 ASP A C 1
ATOM 848 O O . ASP A 1 106 ? 20.869 10.058 -25.033 1.00 83.88 106 ASP A O 1
ATOM 852 N N . GLY A 1 107 ? 18.661 10.207 -24.699 1.00 76.12 107 GLY A N 1
ATOM 853 C CA . GLY A 1 107 ? 18.276 9.329 -25.811 1.00 76.12 107 GLY A CA 1
ATOM 854 C C . GLY A 1 107 ? 18.649 7.852 -25.616 1.00 76.12 107 GLY A C 1
ATOM 855 O O . GLY A 1 107 ? 18.566 7.069 -26.559 1.00 76.12 107 GLY A O 1
ATOM 856 N N . SER A 1 108 ? 19.055 7.461 -24.406 1.00 75.56 108 SER A N 1
ATOM 857 C CA . SER A 1 108 ? 19.505 6.109 -24.044 1.00 75.56 108 SER A CA 1
ATOM 858 C C . SER A 1 108 ? 18.388 5.222 -23.475 1.00 75.56 108 SER A C 1
ATOM 860 O O . SER A 1 108 ? 18.649 4.119 -22.991 1.00 75.56 108 SER A O 1
ATOM 862 N N . TYR A 1 109 ? 17.133 5.679 -23.527 1.00 67.81 109 TYR A N 1
ATOM 863 C CA . TYR A 1 109 ? 15.992 4.927 -23.014 1.00 67.81 109 TYR A CA 1
ATOM 864 C C . TYR A 1 109 ? 15.697 3.672 -23.849 1.00 67.81 109 TYR A C 1
ATOM 866 O O . TYR A 1 109 ? 15.470 3.735 -25.058 1.00 67.81 109 TYR A O 1
ATOM 874 N N . VAL A 1 110 ? 15.625 2.527 -23.169 1.00 62.03 110 VAL A N 1
ATOM 875 C CA . VAL A 1 110 ? 15.092 1.279 -23.718 1.00 62.03 110 VAL A CA 1
ATOM 876 C C . VAL A 1 110 ? 13.686 1.092 -23.160 1.00 62.03 110 VAL A C 1
ATOM 878 O O . VAL A 1 110 ? 13.515 0.799 -21.977 1.00 62.03 110 VAL A O 1
ATOM 881 N N . H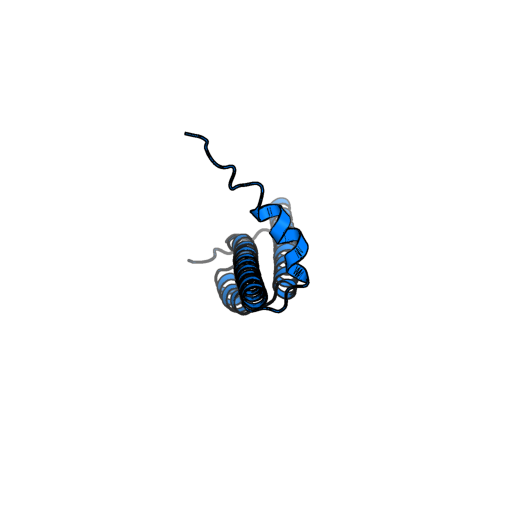IS A 1 111 ? 12.675 1.240 -24.016 1.00 60.81 111 HIS A N 1
ATOM 882 C CA . HIS A 1 111 ? 11.317 0.826 -23.681 1.00 60.81 111 HIS A CA 1
ATOM 883 C C . HIS A 1 111 ? 11.287 -0.701 -23.618 1.00 60.81 111 HIS A C 1
ATOM 885 O O . HIS A 1 111 ? 11.342 -1.360 -24.656 1.00 60.81 111 HIS A O 1
ATOM 891 N N . ILE A 1 112 ? 11.207 -1.274 -22.418 1.00 57.56 112 ILE A N 1
ATOM 892 C CA . ILE A 1 112 ? 10.921 -2.700 -22.253 1.00 57.56 112 ILE A CA 1
ATOM 893 C C . ILE A 1 112 ? 9.395 -2.815 -22.215 1.00 57.56 112 ILE A C 1
ATOM 895 O O . ILE A 1 112 ? 8.802 -2.460 -21.198 1.00 57.56 112 ILE A O 1
ATOM 899 N N . PRO A 1 113 ? 8.728 -3.237 -23.307 1.00 51.31 113 PRO A N 1
ATOM 900 C CA . PRO A 1 113 ? 7.291 -3.438 -23.266 1.00 51.31 113 PRO A CA 1
ATOM 901 C C . PRO A 1 113 ? 6.986 -4.538 -22.248 1.00 51.31 113 PRO A C 1
ATOM 903 O O . PRO A 1 113 ? 7.397 -5.686 -22.417 1.00 51.31 113 PRO A O 1
ATOM 906 N N . VAL A 1 114 ? 6.278 -4.176 -21.180 1.00 52.81 114 VAL A N 1
ATOM 907 C CA . VAL A 1 114 ? 5.676 -5.147 -20.269 1.00 52.81 114 VAL A CA 1
ATOM 908 C C . VAL A 1 114 ? 4.514 -5.769 -21.042 1.00 52.81 114 VAL A C 1
ATOM 910 O O . VAL A 1 114 ? 3.538 -5.085 -21.347 1.00 52.81 114 VAL A O 1
ATOM 913 N N . GLN A 1 115 ? 4.668 -7.023 -21.474 1.00 45.38 115 GLN A N 1
ATOM 914 C CA . GLN A 1 115 ? 3.569 -7.772 -22.084 1.00 45.38 115 GLN A CA 1
ATOM 915 C C . GLN A 1 115 ? 2.507 -8.016 -21.009 1.00 45.38 115 GLN A C 1
ATOM 917 O O . GLN A 1 115 ? 2.829 -8.585 -19.966 1.00 45.38 115 GLN A O 1
ATOM 922 N N . ALA A 1 116 ? 1.296 -7.520 -21.271 1.00 45.50 116 ALA A N 1
ATOM 923 C CA . ALA A 1 116 ? 0.086 -7.834 -20.516 1.00 45.50 116 ALA A CA 1
ATOM 924 C C . ALA A 1 116 ? -0.388 -9.267 -20.796 1.00 45.50 116 ALA A C 1
ATOM 926 O O . ALA A 1 116 ? -0.109 -9.769 -21.913 1.00 45.50 116 ALA A O 1
#